Protein AF-A0A7S2FBL4-F1 (afdb_monomer_lite)

InterPro domains:
  IPR001179 FKBP-type peptidyl-prolyl cis-trans isomerase domain [PF00254] (25-68)
  IPR046357 Peptidyl-prolyl cis-trans isomerase domain superfamily [G3DSA:3.10.50.40] (1-119)

Structure (mmCIF, N/CA/C/O backbone):
data_AF-A0A7S2FBL4-F1
#
_entry.id   AF-A0A7S2FBL4-F1
#
loop_
_atom_site.group_PDB
_atom_site.id
_atom_site.type_symbol
_atom_site.label_atom_id
_atom_site.label_alt_id
_atom_site.label_comp_id
_atom_site.label_asym_id
_atom_site.label_entity_id
_atom_site.label_seq_id
_atom_site.pdbx_PDB_ins_code
_atom_site.Cartn_x
_atom_site.Cartn_y
_atom_site.Cartn_z
_atom_site.occupancy
_atom_site.B_iso_or_equiv
_atom_site.auth_seq_id
_atom_site.auth_comp_id
_atom_site.auth_asym_id
_atom_site.auth_atom_id
_atom_site.pdbx_PDB_model_num
ATOM 1 N N . LEU A 1 1 ? -12.062 -14.707 10.514 1.00 85.62 1 LEU A N 1
ATOM 2 C CA . LEU A 1 1 ? -10.625 -14.375 10.539 1.00 85.62 1 LEU A CA 1
ATOM 3 C C . LEU A 1 1 ? -9.974 -15.270 9.503 1.00 85.62 1 LEU A C 1
ATOM 5 O O . LEU A 1 1 ? -10.371 -16.426 9.428 1.00 85.62 1 LEU A O 1
ATOM 9 N N . GLU A 1 2 ? -9.087 -14.728 8.682 1.00 94.12 2 GLU A N 1
ATOM 10 C CA . GLU A 1 2 ? -8.413 -15.427 7.577 1.00 94.12 2 GLU A CA 1
ATOM 11 C C . GLU A 1 2 ? -6.930 -15.064 7.649 1.00 94.12 2 GLU A C 1
ATOM 13 O O . GLU A 1 2 ? -6.623 -13.902 7.911 1.00 94.12 2 GLU A O 1
ATOM 18 N N . GLU A 1 3 ? -6.035 -16.028 7.445 1.00 94.25 3 GLU A N 1
ATOM 19 C CA . GLU A 1 3 ? -4.605 -15.752 7.269 1.00 94.25 3 GLU A CA 1
ATOM 20 C C . GLU A 1 3 ? -4.359 -15.256 5.839 1.00 94.25 3 GLU A C 1
ATOM 22 O O . GLU A 1 3 ? -5.063 -15.665 4.915 1.00 94.25 3 GLU A O 1
ATOM 27 N N . GLY A 1 4 ? -3.404 -14.345 5.664 1.00 95.12 4 GLY A N 1
ATOM 28 C CA . GLY A 1 4 ? -3.003 -13.884 4.338 1.00 95.12 4 GLY A CA 1
ATOM 29 C C . GLY A 1 4 ? -1.875 -14.716 3.733 1.00 95.12 4 GLY A C 1
ATOM 30 O O . GLY A 1 4 ? -1.104 -15.381 4.426 1.00 95.12 4 GLY A O 1
ATOM 31 N N . ASP A 1 5 ? -1.752 -14.616 2.419 1.00 93.19 5 ASP A N 1
ATOM 32 C CA . ASP A 1 5 ? -0.783 -15.333 1.610 1.00 93.19 5 ASP A CA 1
ATOM 33 C C . ASP A 1 5 ? 0.563 -14.599 1.518 1.00 93.19 5 ASP A C 1
ATOM 35 O O . ASP A 1 5 ? 0.674 -13.377 1.654 1.00 93.19 5 ASP A O 1
ATOM 39 N N . GLY A 1 6 ? 1.614 -15.361 1.210 1.00 92.31 6 GLY A N 1
ATOM 40 C CA . GLY A 1 6 ? 2.955 -14.823 0.999 1.00 92.31 6 GLY A CA 1
ATOM 41 C C . GLY A 1 6 ? 3.635 -14.356 2.289 1.00 92.31 6 GLY A C 1
ATOM 42 O O . GLY A 1 6 ? 3.316 -14.801 3.388 1.00 92.31 6 GLY A O 1
ATOM 43 N N . TRP A 1 7 ? 4.646 -13.500 2.146 1.00 91.69 7 TRP A N 1
ATOM 44 C CA . TRP A 1 7 ? 5.468 -13.021 3.268 1.00 91.69 7 TRP A CA 1
ATOM 45 C C . TRP A 1 7 ? 5.604 -11.498 3.319 1.00 91.69 7 TRP A C 1
ATOM 47 O O . TRP A 1 7 ? 6.001 -10.961 4.351 1.00 91.69 7 TRP A O 1
ATOM 57 N N . GLU A 1 8 ? 5.319 -10.805 2.216 1.00 94.81 8 GLU A N 1
ATOM 58 C CA . GLU A 1 8 ? 5.460 -9.355 2.135 1.00 94.81 8 GLU A CA 1
ATOM 59 C C . GLU A 1 8 ? 4.294 -8.688 2.879 1.00 94.81 8 GLU A C 1
ATOM 61 O O . GLU A 1 8 ? 3.143 -9.116 2.769 1.00 94.81 8 GLU A O 1
ATOM 66 N N . THR A 1 9 ? 4.604 -7.638 3.636 1.00 97.19 9 THR A N 1
ATOM 67 C CA . THR A 1 9 ? 3.613 -6.813 4.330 1.00 97.19 9 THR A CA 1
ATOM 68 C C . THR A 1 9 ? 3.679 -5.366 3.830 1.00 97.19 9 THR A C 1
ATOM 70 O O . THR A 1 9 ? 4.726 -4.931 3.320 1.00 97.19 9 THR A O 1
ATOM 73 N N . PRO A 1 10 ? 2.581 -4.595 3.948 1.00 97.50 10 PRO A N 1
ATOM 74 C CA . PRO A 1 10 ? 2.568 -3.191 3.563 1.00 97.50 10 PRO A CA 1
ATOM 75 C C . PRO A 1 10 ? 3.549 -2.347 4.380 1.00 97.50 10 PRO A C 1
ATOM 77 O O . PRO A 1 10 ? 3.738 -2.557 5.576 1.00 97.50 10 PRO A O 1
ATOM 80 N N . ARG A 1 11 ? 4.140 -1.343 3.734 1.00 96.69 11 ARG A N 1
ATOM 81 C CA . ARG A 1 11 ? 4.960 -0.304 4.371 1.00 96.69 11 ARG A CA 1
ATOM 82 C C . ARG A 1 11 ? 4.876 0.977 3.562 1.00 96.69 11 ARG A C 1
ATOM 84 O O . ARG A 1 11 ? 4.619 0.908 2.365 1.00 96.69 11 ARG A O 1
ATOM 91 N N . ALA A 1 12 ? 5.128 2.129 4.170 1.00 96.12 12 ALA A N 1
ATOM 92 C CA . ALA A 1 12 ? 5.149 3.381 3.422 1.00 96.12 12 ALA A CA 1
ATOM 93 C C . ALA A 1 12 ? 6.213 3.337 2.298 1.00 96.12 12 ALA A C 1
ATOM 95 O O . ALA A 1 12 ? 7.312 2.816 2.534 1.00 96.12 12 ALA A O 1
ATOM 96 N N . PRO A 1 13 ? 5.932 3.849 1.083 1.00 96.50 13 PRO A N 1
ATOM 97 C CA . PRO A 1 13 ? 4.687 4.480 0.614 1.00 96.50 13 PRO A CA 1
ATOM 98 C C . PRO A 1 13 ? 3.777 3.545 -0.223 1.00 96.50 13 PRO A C 1
ATOM 100 O O . PRO A 1 13 ? 3.261 3.941 -1.266 1.00 96.50 13 PRO A O 1
ATOM 103 N N . PHE A 1 14 ? 3.623 2.269 0.149 1.00 97.81 14 PHE A N 1
ATOM 104 C CA . PHE A 1 14 ? 2.853 1.294 -0.639 1.00 97.81 14 PHE A CA 1
ATOM 105 C C . PHE A 1 14 ? 1.395 1.724 -0.804 1.00 97.81 14 PHE A C 1
ATOM 107 O O . PHE A 1 14 ? 0.793 2.310 0.092 1.00 97.81 14 PHE A O 1
ATOM 114 N N . VAL A 1 15 ? 0.805 1.342 -1.936 1.00 97.38 15 VAL A N 1
ATOM 115 C CA . VAL A 1 15 ? -0.626 1.521 -2.193 1.00 97.38 15 VAL A CA 1
ATOM 116 C C . VAL A 1 15 ? -1.350 0.227 -1.852 1.00 97.38 15 VAL A C 1
ATOM 118 O O . VAL A 1 15 ? -0.959 -0.836 -2.332 1.00 97.38 15 VAL A O 1
ATOM 121 N N . ILE A 1 16 ? -2.411 0.304 -1.057 1.00 97.25 16 ILE A N 1
ATOM 122 C CA . ILE A 1 16 ? -3.160 -0.856 -0.566 1.00 97.25 16 ILE A CA 1
ATOM 123 C C . ILE A 1 16 ? -4.651 -0.736 -0.856 1.00 97.25 16 ILE A C 1
ATOM 125 O O . ILE A 1 16 ? -5.179 0.363 -0.996 1.00 97.25 16 ILE A O 1
ATOM 129 N N . TRP A 1 17 ? -5.330 -1.880 -0.914 1.00 96.94 17 TRP A N 1
ATOM 130 C CA . TRP A 1 17 ? -6.783 -1.969 -1.026 1.00 96.94 17 TRP A CA 1
ATOM 131 C C . TRP A 1 17 ? -7.349 -2.659 0.206 1.00 96.94 17 TRP A C 1
ATOM 133 O O . TRP A 1 17 ? -7.034 -3.822 0.469 1.00 96.94 17 TRP A O 1
ATOM 143 N N . LEU A 1 18 ? -8.189 -1.941 0.946 1.00 95.00 18 LEU A N 1
ATOM 144 C CA . LEU A 1 18 ? -8.756 -2.385 2.212 1.00 95.00 18 LEU A CA 1
ATOM 145 C C . LEU A 1 18 ? -10.279 -2.306 2.196 1.00 95.00 18 LEU A C 1
ATOM 147 O O . LEU A 1 18 ? -10.865 -1.340 1.709 1.00 95.00 18 LEU A O 1
ATOM 151 N N . THR A 1 19 ? -10.918 -3.273 2.841 1.00 93.38 19 THR A N 1
ATOM 152 C CA . THR A 1 19 ? -12.279 -3.102 3.366 1.00 93.38 19 THR A CA 1
ATOM 153 C C . THR A 1 19 ? -12.185 -2.982 4.879 1.00 93.38 19 THR A C 1
ATOM 155 O O . THR A 1 19 ? -11.569 -3.839 5.516 1.00 93.38 19 THR A O 1
ATOM 158 N N . VAL A 1 20 ? -12.784 -1.935 5.448 1.00 90.00 20 VAL A N 1
ATOM 159 C CA . VAL A 1 20 ? -12.730 -1.637 6.884 1.00 90.00 20 VAL A CA 1
ATOM 160 C C . VAL A 1 20 ? -14.144 -1.422 7.404 1.00 90.00 20 VAL A C 1
ATOM 162 O O . VAL A 1 20 ? -14.868 -0.568 6.902 1.00 90.00 20 VAL A O 1
ATOM 165 N N . GLY A 1 21 ? -14.529 -2.192 8.416 1.00 87.88 21 GLY A N 1
ATOM 166 C CA . GLY A 1 21 ? -15.674 -1.911 9.277 1.00 87.88 21 GLY A CA 1
ATOM 167 C C . GLY A 1 21 ? -15.200 -1.506 10.668 1.00 87.88 21 GLY A C 1
ATOM 168 O O . GLY A 1 21 ? -14.109 -1.893 11.073 1.00 87.88 21 GLY A O 1
ATOM 169 N N . ALA A 1 22 ? -16.009 -0.755 11.408 1.00 84.75 22 ALA A N 1
ATOM 170 C CA . ALA A 1 22 ? -15.698 -0.275 12.750 1.00 84.75 22 ALA A CA 1
ATOM 171 C C . ALA A 1 22 ? -16.901 -0.441 13.685 1.00 84.75 22 ALA A C 1
ATOM 173 O O . ALA A 1 22 ? -18.031 -0.074 13.349 1.00 84.75 22 ALA A O 1
ATOM 174 N N . THR A 1 23 ? -16.640 -0.960 14.882 1.00 83.19 23 THR A N 1
ATOM 175 C CA . THR A 1 23 ? -17.623 -1.160 15.955 1.00 83.19 23 THR A CA 1
ATOM 176 C C . THR A 1 23 ? -17.076 -0.599 17.270 1.00 83.19 23 THR A C 1
ATOM 178 O O . THR A 1 23 ? -15.889 -0.751 17.552 1.00 83.19 23 THR A O 1
ATOM 181 N N . VAL A 1 24 ? -17.917 0.060 18.072 1.00 77.00 24 VAL A N 1
ATOM 182 C CA . VAL A 1 24 ? -17.592 0.496 19.447 1.00 77.00 24 VAL A CA 1
ATOM 183 C C . VAL A 1 24 ? -18.630 -0.130 20.373 1.00 77.00 24 VAL A C 1
ATOM 185 O O . VAL A 1 24 ? -19.826 0.146 20.246 1.00 77.00 24 VAL A O 1
ATOM 188 N N . GLY A 1 25 ? -18.197 -0.987 21.299 1.00 72.62 25 GLY A N 1
ATOM 189 C CA . GLY A 1 25 ? -19.120 -1.759 22.137 1.00 72.62 25 GLY A CA 1
ATOM 190 C C . GLY A 1 25 ? -20.084 -2.600 21.289 1.00 72.62 25 GLY A C 1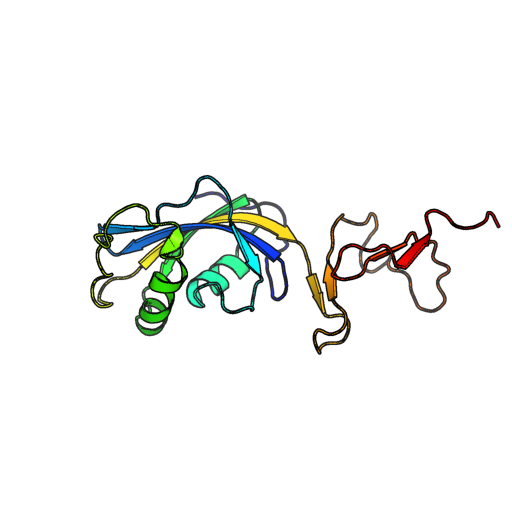
ATOM 191 O O . GLY A 1 25 ? -19.649 -3.405 20.472 1.00 72.62 25 GLY A O 1
ATOM 192 N N . ALA A 1 26 ? -21.394 -2.403 21.465 1.00 69.62 26 ALA A N 1
ATOM 193 C CA . ALA A 1 26 ? -22.429 -3.093 20.686 1.00 69.62 26 ALA A CA 1
ATOM 194 C C . ALA A 1 26 ? -22.841 -2.355 19.394 1.00 69.62 26 ALA A C 1
ATOM 196 O O . ALA A 1 26 ? -23.665 -2.859 18.632 1.00 69.62 26 ALA A O 1
ATOM 197 N N . GLN A 1 27 ? -22.314 -1.153 19.147 1.00 69.81 27 GLN A N 1
ATOM 198 C CA . GLN A 1 27 ? -22.764 -0.299 18.054 1.00 69.81 27 GLN A CA 1
ATOM 199 C C . GLN A 1 27 ? -21.809 -0.361 16.854 1.00 69.81 27 GLN A C 1
ATOM 201 O O . GLN A 1 27 ? -20.593 -0.237 16.998 1.00 69.81 27 GLN A O 1
ATOM 206 N N . THR A 1 28 ? -22.372 -0.501 15.651 1.00 73.06 28 THR A N 1
ATOM 207 C CA . THR A 1 28 ? -21.625 -0.436 14.384 1.00 73.06 28 THR A CA 1
ATOM 208 C C . THR A 1 28 ? -21.588 1.001 13.863 1.00 73.06 28 THR A C 1
ATOM 210 O O . THR A 1 28 ? -22.630 1.640 13.744 1.00 73.06 28 THR A O 1
ATOM 213 N N . PHE A 1 29 ? -20.389 1.503 13.563 1.00 64.31 29 PHE A N 1
ATOM 214 C CA . PHE A 1 29 ? -20.139 2.864 13.059 1.00 64.31 29 PHE A CA 1
ATOM 215 C C . PHE A 1 29 ? -19.857 2.883 11.565 1.00 64.31 29 PHE A C 1
ATOM 217 O O . PHE A 1 29 ? -20.278 3.801 10.866 1.00 64.31 29 PHE A O 1
ATOM 224 N N . ALA A 1 30 ? -19.174 1.850 11.084 1.00 68.31 30 ALA A N 1
ATOM 225 C CA . ALA A 1 30 ? -18.955 1.612 9.673 1.00 68.31 30 ALA A CA 1
ATOM 226 C C . ALA A 1 30 ? -19.104 0.116 9.412 1.00 68.31 30 ALA A C 1
ATOM 228 O O . ALA A 1 30 ? -18.458 -0.705 10.064 1.00 68.31 30 ALA A O 1
ATOM 229 N N . THR A 1 31 ? -19.955 -0.255 8.467 1.00 68.75 31 THR A N 1
ATOM 230 C CA . THR A 1 31 ? -19.944 -1.607 7.910 1.00 68.75 31 THR A CA 1
ATOM 231 C C . THR A 1 31 ? -18.816 -1.689 6.895 1.00 68.75 31 THR A C 1
ATOM 233 O O . THR A 1 31 ? -18.640 -0.764 6.102 1.00 68.75 31 THR A O 1
ATOM 236 N N . ALA A 1 32 ? -18.055 -2.784 6.910 1.00 70.62 32 ALA A N 1
ATOM 237 C CA . ALA A 1 32 ? -17.069 -3.016 5.865 1.00 70.62 32 ALA A CA 1
ATOM 238 C C . ALA A 1 32 ? -17.782 -3.009 4.507 1.00 70.62 32 ALA A C 1
ATOM 240 O O . ALA A 1 32 ? -18.726 -3.771 4.305 1.00 70.62 32 ALA A O 1
ATOM 241 N N . SER A 1 33 ? -17.354 -2.110 3.620 1.00 73.38 33 SER A N 1
ATOM 242 C CA . SER A 1 33 ? -17.797 -2.085 2.225 1.00 73.38 33 SER A CA 1
ATOM 243 C C . SER A 1 33 ? -17.533 -3.443 1.571 1.00 73.38 33 SER A C 1
ATOM 245 O O . SER A 1 33 ? -16.520 -4.075 1.878 1.00 73.38 33 SER A O 1
ATOM 247 N N . GLU A 1 34 ? -18.408 -3.873 0.661 1.00 73.12 34 GLU A N 1
ATOM 248 C CA . GLU A 1 34 ? -18.123 -5.026 -0.205 1.00 73.12 34 GLU A CA 1
ATOM 249 C C . GLU A 1 34 ? -16.985 -4.704 -1.186 1.00 73.12 34 GLU A C 1
ATOM 251 O O . GLU A 1 34 ? -16.167 -5.568 -1.498 1.00 73.12 34 GLU A O 1
ATOM 256 N N . GLU A 1 35 ? -16.876 -3.441 -1.609 1.00 87.12 35 GLU A N 1
ATOM 257 C CA . GLU A 1 35 ? -15.824 -2.966 -2.505 1.00 87.12 35 GLU A CA 1
ATOM 258 C C . GLU A 1 35 ? -14.600 -2.444 -1.724 1.00 87.12 35 GLU A C 1
ATOM 260 O O . GLU A 1 35 ? -14.754 -1.554 -0.873 1.00 87.12 35 GLU A O 1
ATOM 265 N N . PRO A 1 36 ? -13.380 -2.949 -2.005 1.00 92.81 36 PRO A N 1
ATOM 266 C CA . PRO A 1 36 ? -12.149 -2.462 -1.389 1.00 92.81 36 PRO A CA 1
ATOM 267 C C . PRO A 1 36 ? -11.816 -1.027 -1.802 1.00 92.81 36 PRO A C 1
ATOM 269 O O . PRO A 1 36 ? -11.773 -0.702 -2.988 1.00 92.81 36 PRO A O 1
ATOM 272 N N . LYS A 1 37 ? -11.484 -0.183 -0.823 1.00 91.81 37 LYS A N 1
ATOM 273 C CA . LYS A 1 37 ? -11.030 1.196 -1.045 1.00 91.81 37 LYS A CA 1
ATOM 274 C C . LYS A 1 37 ? -9.507 1.272 -1.081 1.00 91.81 37 LYS A C 1
ATOM 276 O O . LYS A 1 37 ? -8.832 0.520 -0.379 1.00 91.81 37 LYS A O 1
ATOM 281 N N . GLN A 1 38 ? -8.981 2.176 -1.901 1.00 94.44 38 GLN A N 1
ATOM 282 C CA . GLN A 1 38 ? -7.545 2.396 -2.060 1.00 94.44 38 GLN A CA 1
ATOM 283 C C . GLN A 1 38 ? -7.019 3.389 -1.014 1.00 94.44 38 GLN A C 1
ATOM 285 O O . GLN A 1 38 ? -7.629 4.434 -0.808 1.00 94.44 38 GLN A O 1
ATOM 290 N N . PHE A 1 39 ? -5.866 3.087 -0.417 1.00 94.69 39 PHE A N 1
ATOM 291 C CA . PHE A 1 39 ? -5.145 3.950 0.528 1.00 94.69 39 PHE A CA 1
ATOM 292 C C . PHE A 1 39 ? -3.643 3.945 0.219 1.00 94.69 39 PHE A C 1
ATOM 294 O O . PHE A 1 39 ? -3.143 2.989 -0.386 1.00 94.69 39 PHE A O 1
ATOM 301 N N . THR A 1 40 ? -2.920 4.977 0.659 1.00 95.69 40 THR A N 1
ATOM 302 C CA . THR A 1 40 ? -1.450 4.999 0.629 1.00 95.69 40 THR A CA 1
ATOM 303 C C . THR A 1 40 ? -0.922 4.894 2.051 1.00 95.69 40 THR A C 1
ATOM 305 O O . THR A 1 40 ? -1.288 5.678 2.914 1.00 95.69 40 THR A O 1
ATOM 308 N N . VAL A 1 41 ? -0.050 3.924 2.316 1.00 96.62 41 VAL A N 1
ATOM 309 C CA . VAL A 1 41 ? 0.533 3.757 3.652 1.00 96.62 41 VAL A CA 1
ATOM 310 C C . VAL A 1 41 ? 1.446 4.942 3.964 1.00 96.62 41 VAL A C 1
ATOM 312 O O . VAL A 1 41 ? 2.355 5.241 3.185 1.00 96.62 41 VAL A O 1
ATOM 315 N N . GLY A 1 42 ? 1.238 5.573 5.117 1.00 94.00 42 GLY A N 1
ATOM 316 C CA . GLY A 1 42 ? 2.024 6.700 5.609 1.00 94.00 42 GLY A CA 1
ATOM 317 C C . GLY A 1 42 ? 1.565 8.076 5.118 1.00 94.00 42 GLY A C 1
ATOM 318 O O . GLY A 1 42 ? 2.245 9.057 5.408 1.00 94.00 42 GLY A O 1
ATOM 319 N N . ASP A 1 43 ? 0.439 8.181 4.399 1.00 92.25 43 ASP A N 1
ATOM 320 C CA . ASP A 1 43 ? -0.133 9.475 3.981 1.00 92.25 43 ASP A CA 1
ATOM 321 C C . ASP A 1 43 ? -1.073 10.104 5.033 1.00 92.25 43 ASP A C 1
ATOM 323 O O . ASP A 1 43 ? -1.555 11.221 4.850 1.00 92.25 43 ASP A O 1
ATOM 327 N N . GLY A 1 44 ? -1.327 9.391 6.137 1.00 89.12 44 GLY A N 1
ATOM 328 C CA . GLY A 1 44 ? -2.196 9.832 7.229 1.00 89.12 44 GLY A CA 1
ATOM 329 C C . GLY A 1 44 ? -3.698 9.659 6.973 1.00 89.12 44 GLY A C 1
ATOM 330 O O . GLY A 1 44 ? -4.500 10.104 7.790 1.00 89.12 44 GLY A O 1
ATOM 331 N N . THR A 1 45 ? -4.108 9.017 5.872 1.00 86.62 45 THR A N 1
ATOM 332 C CA . THR A 1 45 ? -5.529 8.742 5.584 1.00 86.62 45 THR A CA 1
ATOM 333 C C . THR A 1 45 ? -6.127 7.689 6.513 1.00 86.62 45 THR A C 1
ATOM 335 O O . THR A 1 45 ? -7.314 7.751 6.842 1.00 86.62 45 THR A O 1
ATOM 338 N N . LEU A 1 46 ? -5.319 6.721 6.954 1.00 88.38 46 LEU A N 1
ATOM 339 C CA . LEU A 1 46 ? -5.729 5.704 7.915 1.00 88.38 46 LEU A CA 1
ATOM 340 C C . LEU A 1 46 ? -5.455 6.162 9.356 1.00 88.38 46 LEU A C 1
ATOM 342 O O . LEU A 1 46 ? -4.410 6.753 9.627 1.00 88.38 46 LEU A O 1
ATOM 346 N N . PRO A 1 47 ? -6.337 5.820 10.316 1.00 87.88 47 PRO A N 1
ATOM 347 C CA . PRO A 1 47 ? -6.049 5.983 11.737 1.00 87.88 47 PRO A CA 1
ATOM 348 C C . PRO A 1 47 ? -4.719 5.306 12.112 1.00 87.88 47 PRO A C 1
ATOM 350 O O . PRO A 1 47 ? -4.525 4.151 11.719 1.00 87.88 47 PRO A O 1
ATOM 353 N N . PRO A 1 48 ? -3.834 5.928 12.914 1.00 89.38 48 PRO A N 1
ATOM 354 C CA . PRO A 1 48 ? -2.483 5.401 13.132 1.00 89.38 48 PRO A CA 1
ATOM 355 C C . PRO A 1 48 ? -2.451 3.970 13.696 1.00 89.38 48 PRO A C 1
ATOM 357 O O . PRO A 1 48 ? -1.687 3.123 13.229 1.00 89.38 48 PRO A O 1
ATOM 360 N N . ALA A 1 49 ? -3.327 3.648 14.654 1.00 90.00 49 ALA A N 1
ATOM 361 C CA . ALA A 1 49 ? -3.451 2.286 15.180 1.00 90.00 49 ALA A CA 1
ATOM 362 C C . ALA A 1 49 ? -3.928 1.267 14.128 1.00 90.00 49 ALA A C 1
ATOM 364 O O . ALA A 1 49 ? -3.470 0.122 14.131 1.00 90.00 49 ALA A O 1
ATOM 365 N N . LEU A 1 50 ? -4.827 1.674 13.225 1.00 91.88 50 LEU A N 1
ATOM 366 C CA . LEU A 1 50 ? -5.300 0.823 12.135 1.00 91.88 50 LEU A CA 1
ATOM 367 C C . LEU A 1 50 ? -4.195 0.611 11.097 1.00 91.88 50 LEU A C 1
ATOM 369 O O . LEU A 1 50 ? -3.951 -0.525 10.700 1.00 91.88 50 LEU A O 1
ATOM 373 N N . GLU A 1 51 ? -3.492 1.673 10.703 1.00 94.38 51 GLU A N 1
ATOM 374 C CA . GLU A 1 51 ? -2.368 1.582 9.770 1.00 94.38 51 GLU A CA 1
ATOM 375 C C . GLU A 1 51 ? -1.276 0.651 10.307 1.00 94.38 51 GLU A C 1
ATOM 377 O O . GLU A 1 51 ? -0.801 -0.228 9.586 1.00 94.38 51 GLU A O 1
ATOM 382 N N . LYS A 1 52 ? -0.936 0.767 11.597 1.00 94.81 52 LYS A N 1
ATOM 383 C CA . LYS A 1 52 ? 0.036 -0.120 12.246 1.00 94.81 52 LYS A CA 1
ATOM 384 C C . LYS A 1 52 ? -0.379 -1.589 12.167 1.00 94.81 52 LYS A C 1
ATOM 386 O O . LYS A 1 52 ? 0.469 -2.441 11.914 1.00 94.81 52 LYS A O 1
ATOM 391 N N . ALA A 1 53 ? -1.661 -1.886 12.382 1.00 95.44 53 ALA A N 1
ATOM 392 C CA . ALA A 1 53 ? -2.172 -3.245 12.259 1.00 95.44 53 ALA A CA 1
ATOM 393 C C . ALA A 1 53 ? -2.100 -3.737 10.808 1.00 95.44 53 ALA A C 1
ATOM 395 O O . ALA A 1 53 ? -1.596 -4.827 10.564 1.00 95.44 53 ALA A O 1
ATOM 396 N N . VAL A 1 54 ? -2.508 -2.909 9.842 1.00 96.69 54 VAL A N 1
ATOM 397 C CA . VAL A 1 54 ? -2.445 -3.228 8.407 1.00 96.69 54 VAL A CA 1
ATOM 398 C C . VAL A 1 54 ? -1.012 -3.480 7.929 1.00 96.69 54 VAL A C 1
ATOM 400 O O . VAL A 1 54 ? -0.791 -4.389 7.136 1.00 96.69 54 VAL A O 1
ATOM 403 N N . CYS A 1 55 ? -0.021 -2.744 8.439 1.00 97.31 55 CYS A N 1
ATOM 404 C CA . CYS A 1 55 ? 1.397 -2.965 8.118 1.00 97.31 55 CYS A CA 1
ATOM 405 C C . CYS A 1 55 ? 1.944 -4.312 8.625 1.00 97.31 55 CYS A C 1
ATOM 407 O O . CYS A 1 55 ? 3.024 -4.737 8.208 1.00 97.31 55 CYS A O 1
ATOM 409 N N . ALA A 1 56 ? 1.217 -4.986 9.519 1.00 96.69 56 ALA A N 1
ATOM 410 C CA . ALA A 1 56 ? 1.525 -6.336 9.977 1.00 96.69 56 ALA A CA 1
ATOM 411 C C . ALA A 1 56 ? 0.725 -7.424 9.237 1.00 96.69 56 ALA A C 1
ATOM 413 O O . ALA A 1 56 ? 0.997 -8.604 9.450 1.00 96.69 56 ALA A O 1
ATOM 414 N N . MET A 1 57 ? -0.229 -7.045 8.379 1.00 97.69 57 MET A N 1
ATOM 415 C CA . MET A 1 57 ? -1.072 -7.985 7.641 1.00 97.69 57 MET A CA 1
ATOM 416 C C . MET A 1 57 ? -0.401 -8.481 6.359 1.00 97.69 57 MET A C 1
ATOM 418 O O . MET A 1 57 ? 0.421 -7.791 5.747 1.00 97.69 57 MET A O 1
ATOM 422 N N . ARG A 1 58 ? -0.836 -9.654 5.899 1.00 97.81 58 ARG A N 1
ATOM 423 C CA . ARG A 1 58 ? -0.542 -10.192 4.562 1.00 97.81 58 ARG A CA 1
ATOM 424 C C . ARG A 1 58 ? -1.727 -10.031 3.613 1.00 97.81 58 ARG A C 1
ATOM 426 O O . ARG A 1 58 ? -2.875 -9.900 4.035 1.00 97.81 58 ARG A O 1
ATOM 433 N N . VAL A 1 59 ? -1.463 -10.033 2.307 1.00 97.06 59 VAL A N 1
ATOM 434 C CA . VAL A 1 59 ? -2.534 -9.964 1.298 1.00 97.06 59 VAL A CA 1
ATOM 435 C C . VAL A 1 59 ? -3.460 -11.172 1.448 1.00 97.06 59 VAL A C 1
ATOM 437 O O . VAL A 1 59 ? -2.993 -12.291 1.576 1.00 97.06 59 VAL A O 1
ATOM 440 N N . GLY A 1 60 ? -4.771 -10.944 1.455 1.00 96.88 60 GLY A N 1
ATOM 441 C CA . GLY A 1 60 ? -5.799 -11.952 1.724 1.00 96.88 60 GLY A CA 1
ATOM 442 C C . GLY A 1 60 ? -6.243 -12.011 3.189 1.00 96.88 60 GLY A C 1
ATOM 443 O O . GLY A 1 60 ? -7.358 -12.456 3.458 1.00 96.88 60 GLY A O 1
ATOM 444 N N . GLU A 1 61 ? -5.438 -11.499 4.125 1.00 97.81 61 GLU A N 1
ATOM 445 C CA . GLU A 1 61 ? -5.714 -11.597 5.558 1.00 97.81 61 GLU A CA 1
ATOM 446 C C . GLU A 1 61 ? -6.986 -10.839 5.955 1.00 97.81 61 GLU A C 1
ATOM 448 O O . GLU A 1 61 ? -7.226 -9.706 5.516 1.00 97.81 61 GLU A O 1
ATOM 453 N N . ARG A 1 62 ? -7.778 -11.448 6.849 1.00 95.88 62 ARG A N 1
ATOM 454 C CA . ARG A 1 62 ? -8.939 -10.827 7.494 1.00 95.88 62 ARG A CA 1
ATOM 455 C C . ARG A 1 62 ? -8.793 -10.857 9.010 1.00 95.88 62 ARG A C 1
ATOM 457 O O . ARG A 1 62 ? -8.914 -11.921 9.624 1.00 95.88 62 ARG A O 1
ATOM 464 N N . ALA A 1 63 ? -8.654 -9.682 9.615 1.00 95.00 63 ALA A N 1
ATOM 465 C CA . ALA A 1 63 ? -8.353 -9.515 11.033 1.00 95.00 63 ALA A CA 1
ATOM 466 C C . ALA A 1 63 ? -9.394 -8.656 11.770 1.00 95.00 63 ALA A C 1
ATOM 468 O O . ALA A 1 63 ? -10.066 -7.805 11.181 1.00 95.00 63 ALA A O 1
ATOM 469 N N . ASN A 1 64 ? -9.502 -8.879 13.083 1.00 93.25 64 ASN A N 1
ATOM 470 C CA . ASN A 1 64 ? -10.174 -7.968 14.005 1.00 93.25 64 ASN A CA 1
ATOM 471 C C . ASN A 1 64 ? -9.107 -7.188 14.774 1.00 93.25 64 ASN A C 1
ATOM 473 O O . ASN A 1 64 ? -8.346 -7.780 15.539 1.00 93.25 64 ASN A O 1
ATOM 477 N N . VAL A 1 65 ? -9.061 -5.874 14.585 1.00 91.38 65 VAL A N 1
ATOM 478 C CA . VAL A 1 65 ? -8.096 -4.989 15.242 1.00 91.38 65 VAL A CA 1
ATOM 479 C C . VAL A 1 65 ? -8.801 -4.265 16.375 1.00 91.38 65 VAL A C 1
ATOM 481 O O . VAL A 1 65 ? -9.678 -3.440 16.129 1.00 91.38 65 VAL A O 1
ATOM 484 N N . VAL A 1 66 ? -8.429 -4.575 17.615 1.00 90.25 66 VAL A N 1
ATOM 485 C CA . VAL A 1 66 ? -9.011 -3.947 18.806 1.00 90.25 66 VAL A CA 1
ATOM 486 C C . VAL A 1 66 ? -8.086 -2.841 19.301 1.00 90.25 66 VAL A C 1
ATOM 488 O O . VAL A 1 66 ? -6.947 -3.099 19.683 1.00 90.25 66 VAL A O 1
ATOM 491 N N . VAL A 1 67 ? -8.585 -1.609 19.315 1.00 87.06 67 VAL A N 1
ATOM 492 C CA . VAL A 1 67 ? -7.883 -0.429 19.819 1.00 87.06 67 VAL A CA 1
ATOM 493 C C . VAL A 1 67 ? -8.473 -0.053 21.171 1.00 87.06 67 VAL A C 1
ATOM 495 O O . VAL A 1 67 ? -9.601 0.431 21.260 1.00 87.06 67 VAL A O 1
ATOM 498 N N . THR A 1 68 ? -7.703 -0.305 22.229 1.00 84.00 68 THR A N 1
ATOM 499 C CA . THR A 1 68 ? -8.049 0.026 23.622 1.00 84.00 68 THR A CA 1
ATOM 500 C C . THR A 1 68 ? -7.392 1.318 24.104 1.00 84.00 68 THR A C 1
ATOM 502 O O . THR A 1 68 ? -7.770 1.840 25.149 1.00 84.00 68 THR A O 1
ATOM 505 N N . ASP A 1 69 ? -6.389 1.816 23.377 1.00 80.44 69 ASP A N 1
ATOM 506 C CA . ASP A 1 69 ? -5.712 3.065 23.707 1.00 80.44 69 ASP A CA 1
ATOM 507 C C . ASP A 1 69 ? -6.613 4.260 23.373 1.00 80.44 69 ASP A C 1
ATOM 509 O O . ASP A 1 69 ? -7.066 4.449 22.243 1.00 80.44 69 ASP A O 1
ATOM 513 N N . MET A 1 70 ? -6.870 5.069 24.392 1.00 67.00 70 MET A N 1
ATOM 514 C CA . MET A 1 70 ? -7.836 6.162 24.360 1.00 67.00 70 MET A CA 1
ATOM 515 C C . MET A 1 70 ? -7.367 7.354 23.522 1.00 67.00 70 MET A C 1
ATOM 517 O O . MET A 1 70 ? -8.201 8.097 23.008 1.00 67.00 70 MET A O 1
ATOM 521 N N . THR A 1 71 ? -6.053 7.524 23.355 1.00 70.56 71 THR A N 1
ATOM 522 C CA . THR A 1 71 ? -5.477 8.569 22.495 1.00 70.56 71 THR A CA 1
ATOM 523 C C . THR A 1 71 ? -5.690 8.231 21.021 1.00 70.56 71 THR A C 1
ATOM 525 O O . THR A 1 71 ? -6.139 9.069 20.248 1.00 70.56 71 THR A O 1
ATOM 528 N N . GLN A 1 72 ? -5.502 6.959 20.663 1.00 70.19 72 GLN A N 1
ATOM 529 C CA . GLN A 1 72 ? -5.673 6.431 19.304 1.00 70.19 72 GLN A CA 1
ATOM 530 C C . GLN A 1 72 ? -7.144 6.351 18.865 1.00 70.19 72 GLN A C 1
ATOM 532 O O . GLN A 1 72 ? -7.459 6.320 17.676 1.00 70.19 72 GLN A O 1
ATOM 537 N N . LEU A 1 73 ? -8.061 6.290 19.830 1.00 64.69 73 LEU A N 1
ATOM 538 C CA . LEU A 1 73 ? -9.492 6.174 19.588 1.00 64.69 73 LEU A CA 1
ATOM 539 C C . LEU A 1 73 ? -10.127 7.489 19.095 1.00 64.69 73 LEU A C 1
ATOM 541 O O . LEU A 1 73 ? -11.036 7.458 18.266 1.00 64.69 73 LEU A O 1
ATOM 545 N N . ALA A 1 74 ? -9.643 8.636 19.578 1.00 58.22 74 ALA A N 1
ATOM 546 C CA . ALA A 1 74 ? -10.178 9.951 19.217 1.00 58.22 74 ALA A CA 1
ATOM 547 C C . ALA A 1 74 ? -9.902 10.331 17.749 1.00 58.22 74 ALA A C 1
ATOM 549 O O . ALA A 1 74 ? -10.710 11.021 17.134 1.00 58.22 74 ALA A O 1
ATOM 550 N N . GLU A 1 75 ? -8.795 9.849 17.184 1.00 60.38 75 GLU A N 1
ATOM 551 C CA . GLU A 1 75 ? -8.348 10.186 15.826 1.00 60.38 75 GLU A CA 1
ATOM 552 C C . GLU A 1 75 ? -9.004 9.316 14.739 1.00 60.38 75 GLU A C 1
ATOM 554 O O . GLU A 1 75 ? -9.024 9.693 13.571 1.00 60.38 75 GLU A O 1
ATOM 559 N N . GLY A 1 76 ? -9.540 8.139 15.094 1.00 56.28 76 GLY A N 1
ATOM 560 C CA . GLY A 1 76 ? -9.785 7.086 14.105 1.00 56.28 76 GLY A CA 1
ATOM 561 C C . GLY A 1 76 ? -11.184 6.983 13.492 1.00 56.28 76 GLY A C 1
ATOM 562 O O . GLY A 1 76 ? -11.329 6.468 12.385 1.00 56.28 76 GLY A O 1
ATOM 563 N N . ILE A 1 77 ? -12.229 7.438 14.188 1.00 56.66 77 ILE A N 1
ATOM 564 C CA . ILE A 1 77 ? -13.615 7.173 13.755 1.00 56.66 77 ILE A CA 1
ATOM 565 C C . ILE A 1 77 ? -14.085 8.171 12.688 1.00 56.66 77 ILE A C 1
ATOM 567 O O . ILE A 1 77 ? -14.851 7.799 11.799 1.00 56.66 77 ILE A O 1
ATOM 571 N N . ASP A 1 78 ? -13.630 9.424 12.744 1.00 57.81 78 ASP A N 1
ATOM 572 C CA . ASP A 1 78 ? -14.105 10.467 11.824 1.00 57.81 78 ASP A CA 1
ATOM 573 C C . ASP A 1 78 ? -13.487 10.319 10.419 1.00 57.81 78 ASP A C 1
ATOM 575 O O . ASP A 1 78 ? -14.180 10.522 9.424 1.00 57.81 78 ASP A O 1
ATOM 579 N N . SER A 1 79 ? -12.239 9.842 10.329 1.00 56.72 79 SER A N 1
ATOM 580 C CA . SER A 1 79 ? -11.506 9.611 9.068 1.00 56.72 79 SER A CA 1
ATOM 581 C C . SER A 1 79 ? -12.078 8.476 8.210 1.00 56.72 79 SER A C 1
ATOM 583 O O . SER A 1 79 ? -11.813 8.405 7.014 1.00 56.72 79 SER A O 1
ATOM 585 N N . LEU A 1 80 ? -12.873 7.580 8.805 1.00 58.22 80 LEU A N 1
ATOM 586 C CA . LEU A 1 80 ? -13.517 6.465 8.101 1.00 58.22 80 LEU A CA 1
ATOM 587 C C . LEU A 1 80 ? -14.954 6.778 7.660 1.00 58.22 80 LEU A C 1
ATOM 589 O O . LEU A 1 80 ? -15.594 5.939 7.019 1.00 58.22 80 LEU A O 1
ATOM 593 N N . ARG A 1 81 ? -15.485 7.963 7.992 1.00 55.38 81 ARG A N 1
ATOM 594 C CA . ARG A 1 81 ? -16.817 8.369 7.542 1.00 55.38 81 ARG A CA 1
ATOM 595 C C . ARG A 1 81 ? -16.766 8.713 6.043 1.00 55.38 81 ARG A C 1
ATOM 597 O O . ARG A 1 81 ? -15.867 9.441 5.625 1.00 55.38 81 ARG A O 1
ATOM 604 N N . PRO A 1 82 ? -17.723 8.244 5.218 1.00 45.84 82 PRO A N 1
ATOM 605 C CA . PRO A 1 82 ? -17.855 8.745 3.852 1.00 45.84 82 PRO A CA 1
ATOM 606 C C . PRO A 1 82 ? -18.071 10.271 3.854 1.00 45.84 82 PRO A C 1
ATOM 608 O O . PRO A 1 82 ? -18.675 10.803 4.794 1.00 45.84 82 PRO A O 1
ATOM 611 N N . PRO A 1 83 ? -17.589 10.996 2.830 1.00 45.47 83 PRO A N 1
ATOM 612 C CA . PRO A 1 83 ? -17.768 12.439 2.763 1.00 45.47 83 PRO A CA 1
ATOM 613 C C . PRO A 1 83 ? -19.269 12.787 2.802 1.00 45.47 83 PRO A C 1
ATOM 615 O O . PRO A 1 83 ? -20.083 12.032 2.264 1.00 45.47 83 PRO A O 1
ATOM 618 N N . PRO A 1 84 ? -19.670 13.926 3.402 1.00 48.31 84 PRO A N 1
ATOM 619 C CA . PRO A 1 84 ? -21.082 14.299 3.555 1.00 48.31 84 PRO A CA 1
ATOM 620 C C . PRO A 1 84 ? -21.880 14.284 2.242 1.00 48.31 84 PRO A C 1
ATOM 622 O O . PRO A 1 84 ? -23.088 14.078 2.253 1.00 48.31 84 PRO A O 1
ATOM 625 N N . SER A 1 85 ? -21.195 14.470 1.113 1.00 47.97 85 SER A N 1
ATOM 626 C CA . SER A 1 85 ? -21.732 14.443 -0.248 1.00 47.97 85 SER A CA 1
ATOM 627 C C . SER A 1 85 ? -22.239 13.073 -0.723 1.00 47.97 85 SER A C 1
ATOM 629 O O . SER A 1 85 ? -23.019 13.035 -1.668 1.00 47.97 85 SER A O 1
ATOM 631 N N . GLU A 1 86 ? -21.845 11.967 -0.083 1.00 48.97 86 GLU A N 1
ATOM 632 C CA . GLU A 1 86 ? -22.385 10.619 -0.351 1.00 48.97 86 GLU A CA 1
ATOM 633 C C . GLU A 1 86 ? -23.488 10.213 0.642 1.00 48.97 86 GLU A C 1
ATOM 635 O O . GLU A 1 86 ? -24.133 9.174 0.488 1.00 48.97 86 GLU A O 1
ATOM 640 N N . LEU A 1 87 ? -23.745 11.037 1.663 1.00 47.91 87 LEU A N 1
ATOM 641 C CA . LEU A 1 87 ? -24.763 10.773 2.669 1.00 47.91 87 LEU A CA 1
ATOM 642 C C . LEU A 1 87 ? -26.109 11.352 2.204 1.00 47.91 87 LEU A C 1
ATOM 644 O O . LEU A 1 87 ? -26.509 12.446 2.587 1.00 47.91 87 LEU A O 1
ATOM 648 N N . ALA A 1 88 ? -26.844 10.596 1.388 1.00 43.44 88 ALA A N 1
ATOM 649 C CA . ALA A 1 88 ? -28.205 10.946 0.954 1.00 43.44 88 ALA A CA 1
ATOM 650 C C . ALA A 1 88 ? -29.267 10.875 2.081 1.00 43.44 88 ALA A C 1
ATOM 652 O O . ALA A 1 88 ? -30.467 10.948 1.820 1.00 43.44 88 ALA A O 1
ATOM 653 N N . ALA A 1 89 ? -28.850 10.723 3.339 1.00 43.66 89 ALA A N 1
ATOM 654 C CA . ALA A 1 89 ? -29.717 10.581 4.501 1.00 43.66 89 ALA A CA 1
ATOM 655 C C . ALA A 1 89 ? -29.285 11.562 5.605 1.00 43.66 89 ALA A C 1
ATOM 657 O O . ALA A 1 89 ? -28.096 11.877 5.706 1.00 43.66 89 ALA A O 1
ATOM 658 N N . PRO A 1 90 ? -30.226 12.064 6.431 1.00 40.94 90 PRO A N 1
ATOM 659 C CA . PRO A 1 90 ? -29.921 13.042 7.470 1.00 40.94 90 PRO A CA 1
ATOM 660 C C . PRO A 1 90 ? -28.823 12.519 8.403 1.00 40.94 90 PRO A C 1
ATOM 662 O O . PRO A 1 90 ? -28.652 11.312 8.554 1.00 40.94 90 PRO A O 1
ATOM 665 N N . ALA A 1 91 ? -28.083 13.441 9.026 1.00 49.38 91 ALA A N 1
ATOM 666 C CA . ALA A 1 91 ? -26.967 13.208 9.947 1.00 49.38 91 ALA A CA 1
ATOM 667 C C . ALA A 1 91 ? -27.382 12.478 11.250 1.00 49.38 91 ALA A C 1
ATOM 669 O O . ALA A 1 91 ? -27.221 12.991 12.354 1.00 49.38 91 ALA A O 1
ATOM 670 N N . THR A 1 92 ? -27.954 11.282 11.120 1.00 44.50 92 THR A N 1
ATOM 671 C CA . THR A 1 92 ? -28.432 10.395 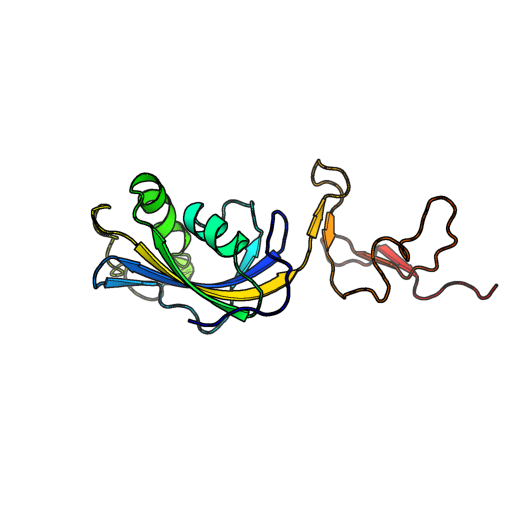12.188 1.00 44.50 92 THR A CA 1
ATOM 672 C C . THR A 1 92 ? -27.487 9.215 12.412 1.00 44.50 92 THR A C 1
ATOM 674 O O . THR A 1 92 ? -27.766 8.369 13.257 1.00 44.50 92 THR A O 1
ATOM 677 N N . ALA A 1 93 ? -26.357 9.147 11.693 1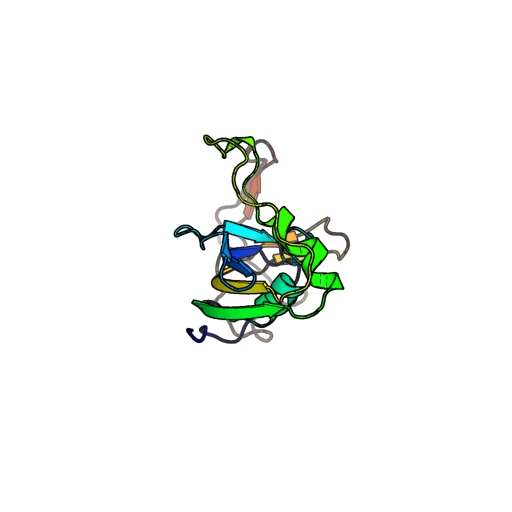.00 47.50 93 ALA A N 1
ATOM 678 C CA . ALA A 1 93 ? -25.259 8.271 12.086 1.00 47.50 93 ALA A CA 1
ATOM 679 C C . ALA A 1 93 ? -24.832 8.697 13.501 1.00 47.50 93 ALA A C 1
ATOM 681 O O . ALA A 1 93 ? -24.435 9.856 13.675 1.00 47.50 93 ALA A O 1
ATOM 682 N N . PRO A 1 94 ? -24.965 7.837 14.526 1.00 47.72 94 PRO A N 1
ATOM 683 C CA . PRO A 1 94 ? -24.790 8.298 15.890 1.00 47.72 94 PRO A CA 1
ATOM 684 C C . PRO A 1 94 ? -23.356 8.790 16.067 1.00 47.72 94 PRO A C 1
ATOM 686 O O . PRO A 1 94 ? -22.403 8.133 15.639 1.00 47.72 94 PRO A O 1
ATOM 689 N N . ARG A 1 95 ? -23.204 9.971 16.676 1.00 49.81 95 ARG A N 1
ATOM 690 C CA . ARG A 1 95 ? -21.892 10.477 17.084 1.00 49.81 95 ARG A CA 1
ATOM 691 C C . ARG A 1 95 ? -21.233 9.385 17.937 1.00 49.81 95 ARG A C 1
ATOM 693 O O . ARG A 1 95 ? -21.908 8.889 18.844 1.00 49.81 95 ARG A O 1
ATOM 700 N N . PRO A 1 96 ? -19.980 8.984 17.658 1.00 50.88 96 PRO A N 1
ATOM 701 C CA . PRO A 1 96 ? -19.308 8.009 18.500 1.00 50.88 96 PRO A CA 1
ATOM 702 C C . PRO A 1 96 ? -19.376 8.461 19.960 1.00 50.88 96 PRO A C 1
ATOM 704 O O . PRO A 1 96 ? -19.146 9.647 20.233 1.00 50.88 96 PRO A O 1
ATOM 707 N N . PRO A 1 97 ? -19.779 7.570 20.888 1.00 51.28 97 PRO A N 1
ATOM 708 C CA . PRO A 1 97 ? -19.777 7.899 22.301 1.00 51.28 97 PRO A CA 1
ATOM 709 C C . PRO A 1 97 ? -18.363 8.336 22.686 1.00 51.28 97 PRO A C 1
ATOM 711 O O . PRO A 1 97 ? -17.387 7.876 22.089 1.00 51.28 97 PRO A O 1
ATOM 714 N N . ALA A 1 98 ? -18.258 9.237 23.668 1.00 53.44 98 ALA A N 1
ATOM 715 C CA . ALA A 1 98 ? -16.968 9.640 24.218 1.00 53.44 98 ALA A CA 1
ATOM 716 C C . ALA A 1 98 ? -16.105 8.387 24.461 1.00 53.44 98 ALA A C 1
ATOM 718 O O . ALA A 1 98 ? -16.645 7.388 24.959 1.00 53.44 98 ALA A O 1
ATOM 719 N N . PRO A 1 99 ? -14.814 8.410 24.074 1.00 53.44 99 PRO A N 1
ATOM 720 C CA . PRO A 1 99 ? -13.955 7.243 24.131 1.00 53.44 99 PRO A CA 1
ATOM 721 C C . PRO A 1 99 ? -13.942 6.793 25.583 1.00 53.44 99 PRO A C 1
ATOM 723 O O . PRO A 1 99 ? -13.462 7.492 26.456 1.00 53.44 99 PRO A O 1
ATOM 726 N N . THR A 1 100 ? -14.630 5.706 25.870 1.00 55.69 100 THR A N 1
ATOM 727 C CA . THR A 1 100 ? -14.653 5.009 27.164 1.00 55.69 100 THR A CA 1
ATOM 728 C C . THR A 1 100 ? -14.692 3.501 26.924 1.00 55.69 100 THR A C 1
ATOM 730 O O . THR A 1 100 ? -14.632 2.712 27.860 1.00 55.69 100 THR A O 1
ATOM 733 N N . CYS A 1 101 ? -14.779 3.094 25.653 1.00 64.19 101 CYS A N 1
ATOM 734 C CA . CYS A 1 101 ? -14.876 1.729 25.170 1.00 64.19 101 CYS A CA 1
ATOM 735 C C . CYS A 1 101 ? -13.942 1.563 23.973 1.00 64.19 101 CYS A C 1
ATOM 737 O O . CYS A 1 101 ? -13.831 2.462 23.144 1.00 64.19 101 CYS A O 1
ATOM 739 N N . ALA A 1 102 ? -13.303 0.401 23.881 1.00 79.19 102 ALA A N 1
ATOM 740 C CA . ALA A 1 102 ? -12.434 0.041 22.769 1.00 79.19 102 ALA A CA 1
ATOM 741 C C . ALA A 1 102 ? -13.181 0.052 21.420 1.00 79.19 102 ALA A C 1
ATOM 743 O O . ALA A 1 102 ? -14.364 -0.301 21.356 1.00 79.19 102 ALA A O 1
ATOM 744 N N . VAL A 1 103 ? -12.473 0.393 20.339 1.00 83.12 103 VAL A N 1
ATOM 745 C CA . VAL A 1 103 ? -12.950 0.170 18.964 1.00 83.12 103 VAL A CA 1
ATOM 746 C C . VAL A 1 103 ? -12.445 -1.161 18.460 1.00 83.12 103 VAL A C 1
ATOM 748 O O . VAL A 1 103 ? -11.278 -1.489 18.633 1.00 83.12 103 VAL A O 1
ATOM 751 N N . THR A 1 104 ? -13.312 -1.902 17.782 1.00 88.31 104 THR A N 1
ATOM 752 C CA . THR A 1 104 ? -12.925 -3.069 16.995 1.00 88.31 104 THR A CA 1
ATOM 753 C C . THR A 1 104 ? -13.125 -2.774 15.516 1.00 88.31 104 THR A C 1
ATOM 755 O O . THR A 1 104 ? -14.254 -2.539 15.072 1.00 88.31 104 THR A O 1
ATOM 758 N N . TYR A 1 105 ? -12.036 -2.816 14.752 1.00 89.94 105 TYR A N 1
ATOM 759 C CA . TYR A 1 105 ? -12.064 -2.771 13.296 1.00 89.94 105 TYR A CA 1
ATOM 760 C C . TYR A 1 105 ? -12.117 -4.184 12.717 1.00 89.94 105 TYR A C 1
ATOM 762 O O . TYR A 1 105 ? -11.316 -5.031 13.105 1.00 89.94 105 TYR A O 1
ATOM 770 N N . ASN A 1 106 ? -13.012 -4.438 11.762 1.00 91.56 106 ASN A N 1
ATOM 771 C CA . ASN A 1 106 ? -12.955 -5.628 10.910 1.00 91.56 106 ASN A CA 1
ATOM 772 C C . ASN A 1 106 ? -12.283 -5.238 9.597 1.00 91.56 106 ASN A C 1
ATOM 774 O O . ASN A 1 106 ? -12.817 -4.410 8.861 1.00 91.56 106 ASN A O 1
ATOM 778 N N . VAL A 1 107 ? -11.119 -5.811 9.321 1.00 94.19 107 VAL A N 1
ATOM 779 C CA . VAL A 1 107 ? -10.259 -5.382 8.217 1.00 94.19 107 VAL A CA 1
ATOM 780 C C . VAL A 1 107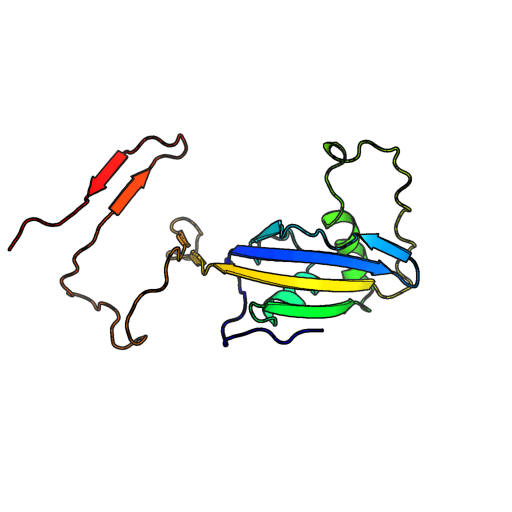 ? -9.977 -6.567 7.313 1.00 94.19 107 VAL A C 1
ATOM 782 O O . VAL A 1 107 ? -9.714 -7.662 7.809 1.00 94.19 107 VAL A O 1
ATOM 785 N N . LYS A 1 108 ? -10.004 -6.351 5.997 1.00 96.00 108 LYS A N 1
ATOM 786 C CA . LYS A 1 108 ? -9.451 -7.291 5.018 1.00 96.00 108 LYS A CA 1
ATOM 787 C C . LYS A 1 108 ? -8.515 -6.563 4.063 1.00 96.00 108 LYS A C 1
ATOM 789 O O . LYS A 1 108 ? -8.907 -5.548 3.482 1.00 96.00 108 LYS A O 1
ATOM 794 N N . LEU A 1 109 ? -7.298 -7.088 3.920 1.00 97.25 109 LEU A N 1
ATOM 795 C CA . LEU A 1 109 ? -6.298 -6.588 2.980 1.00 97.25 109 LEU A CA 1
ATOM 796 C C . LEU A 1 109 ? -6.419 -7.353 1.665 1.00 97.25 109 LEU A C 1
ATOM 798 O O . LEU A 1 109 ? -6.088 -8.527 1.589 1.00 97.25 109 LEU A O 1
ATOM 802 N N . TRP A 1 110 ? -6.897 -6.690 0.619 1.00 96.75 110 TRP A N 1
ATOM 803 C CA . TRP A 1 110 ? -7.193 -7.339 -0.661 1.00 96.75 110 TRP A CA 1
ATOM 804 C C . TRP A 1 110 ? -6.011 -7.358 -1.611 1.00 96.75 110 TRP A C 1
ATOM 806 O O . TRP A 1 110 ? -5.811 -8.314 -2.354 1.00 96.75 110 TRP A O 1
ATOM 816 N N . ARG A 1 111 ? -5.250 -6.269 -1.622 1.00 95.88 111 ARG A N 1
ATOM 817 C CA . ARG A 1 111 ? -4.133 -6.075 -2.537 1.00 95.88 111 ARG A CA 1
ATOM 818 C C . ARG A 1 111 ? -3.173 -5.067 -1.941 1.00 95.88 111 ARG A C 1
ATOM 820 O O . ARG A 1 111 ? -3.591 -4.132 -1.262 1.00 95.88 111 ARG A O 1
ATOM 827 N N . MET A 1 112 ? -1.903 -5.213 -2.282 1.00 96.81 112 MET A N 1
ATOM 828 C CA . MET A 1 112 ? -0.916 -4.156 -2.135 1.00 96.81 112 MET A CA 1
ATOM 829 C C . MET A 1 112 ? -0.102 -4.020 -3.418 1.00 96.81 112 MET A C 1
ATOM 831 O O . MET A 1 112 ? 0.049 -4.973 -4.182 1.00 96.81 112 MET A O 1
ATOM 835 N N . VAL A 1 113 ? 0.415 -2.823 -3.650 1.00 96.94 113 VAL A N 1
ATOM 836 C CA . VAL A 1 113 ? 1.343 -2.497 -4.724 1.00 96.94 113 VAL A CA 1
ATOM 837 C C . VAL A 1 113 ? 2.553 -1.825 -4.096 1.00 96.94 113 VAL A C 1
ATOM 839 O O . VAL A 1 113 ? 2.430 -0.801 -3.420 1.00 96.94 113 VAL A O 1
ATOM 842 N N . GLN A 1 114 ? 3.730 -2.398 -4.345 1.00 96.44 114 GLN A N 1
ATOM 843 C CA . GLN A 1 114 ? 4.987 -1.828 -3.890 1.00 96.44 114 GLN A CA 1
ATOM 844 C C . GLN A 1 114 ? 5.249 -0.505 -4.607 1.00 96.44 114 GLN A C 1
ATOM 846 O O . GLN A 1 114 ? 5.304 -0.436 -5.838 1.00 96.44 114 GLN A O 1
ATOM 851 N N . VAL A 1 115 ? 5.474 0.526 -3.807 1.00 97.31 115 VAL A N 1
ATOM 852 C CA . VAL A 1 115 ? 5.911 1.841 -4.256 1.00 97.31 115 VAL A CA 1
ATOM 853 C C . VAL A 1 115 ? 7.217 2.158 -3.541 1.00 97.31 115 VAL A C 1
ATOM 855 O O . VAL A 1 115 ? 7.376 1.833 -2.363 1.00 97.31 115 VAL A O 1
ATOM 858 N N . ARG A 1 116 ? 8.183 2.726 -4.260 1.00 95.38 116 ARG A N 1
ATOM 859 C CA . ARG A 1 116 ? 9.461 3.163 -3.696 1.00 95.38 116 ARG A CA 1
ATOM 860 C C . ARG A 1 116 ? 9.751 4.590 -4.103 1.00 95.38 116 ARG A C 1
ATOM 862 O O . ARG A 1 116 ? 9.653 4.918 -5.282 1.00 95.38 116 ARG A O 1
ATOM 869 N N . ASP A 1 117 ? 10.155 5.385 -3.130 1.00 95.06 117 ASP A N 1
ATOM 870 C CA . ASP A 1 117 ? 10.822 6.649 -3.377 1.00 95.06 117 ASP A CA 1
ATOM 871 C C . ASP A 1 117 ? 12.278 6.363 -3.772 1.00 95.06 117 ASP A C 1
ATOM 873 O O . ASP A 1 117 ? 13.018 5.718 -3.028 1.00 95.06 117 ASP A O 1
ATOM 877 N N . MET A 1 118 ? 12.645 6.756 -4.988 1.00 95.44 118 MET A N 1
ATOM 878 C CA . MET A 1 118 ? 13.961 6.495 -5.566 1.00 95.44 118 MET A CA 1
ATOM 879 C C . MET A 1 118 ? 14.984 7.566 -5.177 1.00 95.44 118 MET A C 1
ATOM 881 O O . MET A 1 118 ? 16.181 7.322 -5.310 1.00 95.44 118 MET A O 1
ATOM 885 N N . THR A 1 119 ? 14.523 8.729 -4.715 1.00 95.12 119 THR A N 1
ATOM 886 C CA . THR A 1 119 ? 15.349 9.903 -4.397 1.00 95.12 119 THR A CA 1
ATOM 887 C C . THR A 1 119 ? 15.329 10.256 -2.911 1.00 95.12 119 THR A C 1
ATOM 889 O O . THR A 1 119 ? 16.249 10.911 -2.431 1.00 95.12 119 THR A O 1
ATOM 892 N N . GLY A 1 120 ? 14.327 9.788 -2.164 1.00 93.62 120 GLY A N 1
ATOM 893 C CA . GLY A 1 120 ? 14.163 10.042 -0.727 1.00 93.62 120 GLY A CA 1
ATOM 894 C C . GLY A 1 120 ? 13.475 11.371 -0.397 1.00 93.62 120 GLY A C 1
ATOM 895 O O . GLY A 1 120 ? 13.264 11.672 0.776 1.00 93.62 120 GLY A O 1
ATOM 896 N N . ASP A 1 121 ? 13.140 12.164 -1.415 1.00 94.12 121 ASP A N 1
ATOM 897 C CA . ASP A 1 121 ? 12.421 13.439 -1.324 1.00 94.12 121 ASP A CA 1
ATOM 898 C C . ASP A 1 121 ? 11.048 13.398 -2.024 1.00 94.12 121 ASP A C 1
ATOM 900 O O . ASP A 1 121 ? 10.381 14.423 -2.163 1.00 94.12 121 ASP A O 1
ATOM 904 N N . GLY A 1 122 ? 10.630 12.221 -2.494 1.00 91.81 122 GLY A N 1
ATOM 905 C CA . GLY A 1 122 ? 9.383 12.001 -3.218 1.00 91.81 122 GLY A CA 1
ATOM 906 C C . GLY A 1 122 ? 9.382 12.462 -4.678 1.00 91.81 122 GLY A C 1
ATOM 907 O O . GLY A 1 122 ? 8.373 12.261 -5.353 1.00 91.81 122 GLY A O 1
ATOM 908 N N . SER A 1 123 ? 10.470 13.043 -5.199 1.00 94.62 123 SER A N 1
ATOM 909 C CA . SER A 1 123 ? 10.500 13.576 -6.571 1.00 94.62 123 SER A CA 1
ATOM 910 C C . SER A 1 123 ? 10.457 12.490 -7.651 1.00 94.62 123 SER A C 1
ATOM 912 O O . SER A 1 123 ? 9.881 12.712 -8.719 1.00 94.62 123 SER A O 1
ATOM 914 N N . VAL A 1 124 ? 11.006 11.298 -7.381 1.00 95.69 124 VAL A N 1
ATOM 915 C CA . VAL A 1 124 ? 10.941 10.148 -8.294 1.00 95.69 124 VAL A CA 1
ATOM 916 C C . VAL A 1 124 ? 10.396 8.928 -7.569 1.00 95.69 124 VAL A C 1
ATOM 918 O O . VAL A 1 124 ? 11.084 8.286 -6.779 1.00 95.69 124 VAL A O 1
ATOM 921 N N . THR A 1 125 ? 9.166 8.539 -7.897 1.00 95.44 125 THR A N 1
ATOM 922 C CA . THR A 1 125 ? 8.525 7.360 -7.310 1.00 95.44 125 THR A CA 1
ATOM 923 C C . THR A 1 125 ? 8.386 6.226 -8.325 1.00 95.44 125 THR A C 1
ATOM 925 O O . THR A 1 125 ? 7.862 6.409 -9.422 1.00 95.44 125 THR A O 1
ATOM 928 N N . LYS A 1 126 ? 8.809 5.014 -7.953 1.00 95.81 126 LYS A N 1
ATOM 929 C CA . LYS A 1 126 ? 8.607 3.792 -8.741 1.00 95.81 126 LYS A CA 1
ATOM 930 C C . LYS A 1 126 ? 7.450 2.978 -8.170 1.00 95.81 126 LYS A C 1
ATOM 932 O O . LYS A 1 126 ? 7.551 2.469 -7.055 1.00 95.81 126 LYS A O 1
ATOM 937 N N . ARG A 1 127 ? 6.401 2.769 -8.966 1.00 96.25 127 ARG A N 1
ATOM 938 C CA . ARG A 1 127 ? 5.288 1.849 -8.676 1.00 96.25 127 ARG A CA 1
ATOM 939 C C . ARG A 1 127 ? 5.477 0.522 -9.415 1.00 96.25 127 ARG A C 1
ATOM 941 O O . ARG A 1 127 ? 5.775 0.513 -10.607 1.00 96.25 127 ARG A O 1
ATOM 948 N N . ARG A 1 128 ? 5.326 -0.607 -8.716 1.00 95.25 128 ARG A N 1
ATOM 949 C CA . ARG A 1 128 ? 5.439 -1.953 -9.302 1.00 95.25 128 ARG A CA 1
ATOM 950 C C . ARG A 1 128 ? 4.087 -2.401 -9.856 1.00 95.25 128 ARG A C 1
ATOM 952 O O . ARG A 1 128 ? 3.239 -2.864 -9.106 1.00 95.25 128 ARG A O 1
ATOM 959 N N . GLU A 1 129 ? 3.891 -2.263 -11.164 1.00 93.31 129 GLU A N 1
ATOM 960 C CA . GLU A 1 129 ? 2.647 -2.706 -11.817 1.00 93.31 129 GLU A CA 1
ATOM 961 C C . GLU A 1 129 ? 2.598 -4.225 -12.019 1.00 93.31 129 GLU A C 1
ATOM 963 O O . GLU A 1 129 ? 1.542 -4.840 -11.888 1.00 93.31 129 GLU A O 1
ATOM 968 N N . VAL A 1 130 ? 3.748 -4.830 -12.321 1.00 91.94 130 VAL A N 1
ATOM 969 C CA . VAL A 1 130 ? 3.894 -6.265 -12.583 1.00 91.94 130 VAL A CA 1
ATOM 970 C C . VAL A 1 130 ? 5.156 -6.764 -11.890 1.00 91.94 130 VAL A C 1
ATOM 972 O O . VAL A 1 130 ? 6.174 -6.063 -11.860 1.00 91.94 130 VAL A O 1
ATOM 975 N N . ASP A 1 131 ? 5.085 -7.968 -11.331 1.00 89.44 131 ASP A N 1
ATOM 976 C CA . ASP A 1 131 ? 6.244 -8.627 -10.743 1.00 89.44 131 ASP A CA 1
ATOM 977 C C . ASP A 1 131 ? 7.244 -9.024 -11.834 1.00 89.44 131 ASP A C 1
ATOM 979 O O . ASP A 1 131 ? 6.887 -9.542 -12.893 1.00 89.44 131 ASP A O 1
ATOM 983 N N . GLY A 1 132 ? 8.520 -8.745 -11.574 1.00 89.81 132 GLY A N 1
ATOM 984 C CA . GLY A 1 132 ? 9.604 -9.203 -12.433 1.00 89.81 132 GLY A CA 1
ATOM 985 C C . GLY A 1 132 ? 9.858 -10.697 -12.252 1.00 89.81 132 GLY A C 1
ATOM 986 O O . GLY A 1 132 ? 9.541 -11.274 -11.214 1.00 89.81 132 GLY A O 1
ATOM 987 N N . VAL A 1 133 ? 10.486 -11.308 -13.252 1.00 92.50 133 VAL A N 1
ATOM 988 C CA . VAL A 1 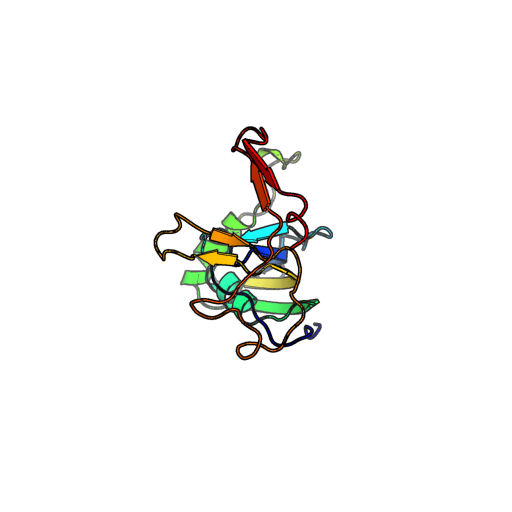133 ? 11.017 -12.671 -13.155 1.00 92.50 133 VAL A CA 1
ATOM 989 C C . VAL A 1 133 ? 12.517 -12.577 -12.895 1.00 92.50 133 VAL A C 1
ATOM 991 O O . VAL A 1 133 ? 13.212 -11.858 -13.609 1.00 92.50 133 VAL A O 1
ATOM 994 N N . GLY A 1 134 ? 12.998 -13.285 -11.875 1.00 91.00 134 GLY A N 1
ATOM 995 C CA . GLY A 1 134 ? 14.408 -13.319 -11.487 1.00 91.00 134 GLY A CA 1
ATOM 996 C C . GLY A 1 134 ? 14.590 -13.451 -9.976 1.00 91.00 134 GLY A C 1
ATOM 997 O O . GLY A 1 134 ? 13.665 -13.223 -9.193 1.00 91.00 134 GLY A O 1
ATOM 998 N N . HIS A 1 135 ? 15.788 -13.833 -9.558 1.00 89.88 135 HIS A N 1
ATOM 999 C CA . HIS A 1 135 ? 16.182 -13.941 -8.166 1.00 89.88 135 HIS A CA 1
ATOM 1000 C C . HIS A 1 135 ? 16.744 -12.611 -7.657 1.00 89.88 135 HIS A C 1
ATOM 1002 O O . HIS A 1 135 ? 17.785 -12.139 -8.105 1.00 89.88 135 HIS A O 1
ATOM 1008 N N . PHE A 1 136 ? 16.081 -12.002 -6.678 1.00 84.19 136 PHE A N 1
ATOM 1009 C CA . PHE A 1 136 ? 16.608 -10.818 -6.004 1.00 84.19 136 PHE A CA 1
ATOM 1010 C C . PHE A 1 136 ? 17.582 -11.218 -4.876 1.00 84.19 136 PHE A C 1
ATOM 1012 O O . PHE A 1 136 ? 17.222 -12.075 -4.069 1.00 84.19 136 PHE A O 1
ATOM 1019 N N . PRO A 1 137 ? 18.757 -10.571 -4.739 1.00 88.75 137 PRO A N 1
ATOM 1020 C CA . PRO A 1 137 ? 19.270 -9.485 -5.580 1.00 88.75 137 PRO A CA 1
ATOM 1021 C C . PRO A 1 137 ? 20.122 -9.950 -6.778 1.00 88.75 137 PRO A C 1
ATOM 1023 O O . PRO A 1 137 ? 20.529 -9.105 -7.565 1.00 88.75 137 PRO A O 1
ATOM 1026 N N . GLY A 1 138 ? 20.400 -11.251 -6.923 1.00 90.69 138 GLY A N 1
ATOM 1027 C CA . GLY A 1 138 ? 21.384 -11.784 -7.881 1.00 90.69 138 GLY A CA 1
ATOM 1028 C C . GLY A 1 138 ? 21.150 -11.439 -9.358 1.00 90.69 138 GLY A C 1
ATOM 1029 O O . GLY A 1 138 ? 22.112 -11.171 -10.067 1.00 90.69 138 GLY A O 1
ATOM 1030 N N . ASP A 1 139 ? 19.893 -11.378 -9.799 1.00 92.62 139 ASP A N 1
ATOM 1031 C CA . ASP A 1 139 ? 19.515 -11.085 -11.190 1.00 92.62 139 ASP A CA 1
ATOM 1032 C C . ASP A 1 139 ? 19.226 -9.590 -11.428 1.00 92.62 139 ASP A C 1
ATOM 1034 O O . ASP A 1 139 ? 18.745 -9.197 -12.493 1.00 92.62 139 ASP A O 1
ATOM 1038 N N . CYS A 1 140 ? 19.462 -8.726 -10.433 1.00 91.25 140 CYS A N 1
ATOM 1039 C CA . CYS A 1 140 ? 19.287 -7.288 -10.618 1.00 91.25 140 CYS A CA 1
ATOM 1040 C C . CYS A 1 140 ? 20.392 -6.728 -11.525 1.00 91.25 140 CYS A C 1
ATOM 1042 O O . CYS A 1 140 ? 21.562 -7.034 -11.294 1.00 91.25 140 CYS A O 1
ATOM 1044 N N . PRO A 1 141 ? 20.060 -5.860 -12.502 1.00 93.19 141 PRO A N 1
ATOM 1045 C CA . PRO A 1 141 ? 21.073 -5.146 -13.266 1.00 93.19 141 PRO A CA 1
ATOM 1046 C C . PRO A 1 141 ? 22.019 -4.387 -12.332 1.00 93.19 141 PRO A C 1
ATOM 1048 O O . PRO A 1 141 ? 21.571 -3.697 -11.413 1.00 93.19 141 PRO A O 1
ATOM 1051 N N . LEU A 1 142 ? 23.316 -4.526 -12.585 1.00 93.31 142 LEU A N 1
ATOM 1052 C CA . LEU A 1 142 ? 24.383 -3.811 -11.893 1.00 93.31 142 LEU A CA 1
ATOM 1053 C C . LEU A 1 142 ? 24.840 -2.607 -12.720 1.00 93.31 142 LEU A C 1
ATOM 1055 O O . LEU A 1 142 ? 24.392 -2.405 -13.854 1.00 93.31 142 LEU A O 1
ATOM 1059 N N . GLU A 1 143 ? 25.756 -1.824 -12.156 1.00 94.00 143 GLU A N 1
ATOM 1060 C CA . GLU A 1 143 ? 26.499 -0.820 -12.916 1.00 94.00 143 GLU A CA 1
ATOM 1061 C C . GLU A 1 143 ? 27.094 -1.454 -14.187 1.00 94.00 143 GLU A C 1
ATOM 1063 O O . GLU A 1 143 ? 27.471 -2.628 -14.192 1.00 94.00 143 GLU A O 1
ATOM 1068 N N . ASP A 1 144 ? 27.056 -0.708 -15.291 1.00 93.50 144 ASP A N 1
ATOM 1069 C CA . ASP A 1 144 ? 27.481 -1.133 -16.635 1.00 93.50 144 ASP A CA 1
ATOM 1070 C C . ASP A 1 144 ? 26.685 -2.279 -17.291 1.00 93.50 144 ASP A C 1
ATOM 1072 O O . ASP A 1 144 ? 27.033 -2.747 -18.379 1.00 93.50 144 ASP A O 1
ATOM 1076 N N . SER A 1 145 ? 25.568 -2.712 -16.699 1.00 94.25 145 SER A N 1
ATOM 1077 C CA . SER A 1 145 ? 24.687 -3.689 -17.346 1.00 94.25 145 SER A CA 1
ATOM 1078 C C . SER A 1 145 ? 24.022 -3.109 -18.595 1.00 94.25 145 SER A C 1
ATOM 1080 O O . SER A 1 145 ? 23.362 -2.068 -18.550 1.00 94.25 145 SER A O 1
ATOM 1082 N N . VAL A 1 146 ? 24.096 -3.840 -19.708 1.00 94.06 146 VAL A N 1
ATOM 1083 C CA . VAL A 1 146 ? 23.322 -3.515 -20.909 1.00 94.06 146 VAL A CA 1
ATOM 1084 C C . VAL A 1 146 ? 21.882 -3.979 -20.706 1.00 94.06 146 VAL A C 1
ATOM 1086 O O . VAL A 1 146 ? 21.596 -5.176 -20.667 1.00 94.06 146 VAL A O 1
ATOM 1089 N N . VAL A 1 147 ? 20.962 -3.023 -20.581 1.00 92.88 147 VAL A N 1
ATOM 1090 C CA . VAL A 1 147 ? 19.531 -3.290 -20.403 1.00 92.88 147 VAL A CA 1
ATOM 1091 C C . VAL A 1 147 ? 18.736 -2.921 -21.646 1.00 92.88 147 VAL A C 1
ATOM 1093 O O . VAL A 1 147 ? 19.016 -1.943 -22.336 1.00 92.88 147 VAL A O 1
ATOM 1096 N N . ARG A 1 148 ? 17.675 -3.686 -21.902 1.00 93.19 148 ARG A N 1
ATOM 1097 C CA . ARG A 1 148 ? 16.685 -3.373 -22.931 1.00 93.19 148 ARG A CA 1
ATOM 1098 C C . ARG A 1 148 ? 15.375 -3.006 -22.259 1.00 93.19 148 ARG A C 1
ATOM 1100 O O . ARG A 1 148 ? 14.757 -3.842 -21.605 1.00 93.19 148 ARG A O 1
ATOM 1107 N N . VAL A 1 149 ? 14.951 -1.762 -22.446 1.00 92.62 149 VAL A N 1
ATOM 1108 C CA . VAL A 1 149 ? 13.758 -1.206 -21.804 1.00 92.62 149 VAL A CA 1
ATOM 1109 C C . VAL A 1 149 ? 12.700 -0.817 -22.829 1.00 92.62 149 VAL A C 1
ATOM 1111 O O . VAL A 1 149 ? 13.003 -0.427 -23.956 1.00 92.62 149 VAL A O 1
ATOM 1114 N N . ARG A 1 150 ? 11.439 -0.917 -22.412 1.00 93.62 150 ARG A N 1
ATOM 1115 C CA . ARG A 1 150 ? 10.310 -0.241 -23.051 1.00 93.62 150 ARG A CA 1
ATOM 1116 C C . ARG A 1 150 ? 9.830 0.824 -22.088 1.00 93.62 150 ARG A C 1
ATOM 1118 O O . ARG A 1 150 ? 9.656 0.533 -20.907 1.00 93.62 150 ARG A O 1
ATOM 1125 N N . TYR A 1 151 ? 9.617 2.032 -22.580 1.00 93.75 151 TYR A N 1
ATOM 1126 C CA . TYR A 1 151 ? 9.137 3.124 -21.747 1.00 93.75 151 TYR A CA 1
ATOM 1127 C C . TYR A 1 151 ? 8.098 3.949 -22.488 1.00 93.75 151 TYR A C 1
ATOM 1129 O O . TYR A 1 151 ? 8.079 4.015 -23.715 1.00 93.75 151 TYR A O 1
ATOM 1137 N N . LYS A 1 152 ? 7.246 4.604 -21.710 1.00 94.94 152 LYS A N 1
ATOM 1138 C CA . LYS A 1 152 ? 6.305 5.613 -22.171 1.00 94.94 152 LYS A CA 1
ATOM 1139 C C . LYS A 1 152 ? 6.247 6.693 -21.102 1.00 94.94 152 LYS A C 1
ATOM 1141 O O . LYS A 1 152 ? 5.977 6.367 -19.950 1.00 94.94 152 LYS A O 1
ATOM 1146 N N . ALA A 1 153 ? 6.495 7.945 -21.467 1.00 95.31 153 ALA A N 1
ATOM 1147 C CA . ALA A 1 153 ? 6.250 9.075 -20.581 1.00 95.31 153 ALA A CA 1
ATOM 1148 C C . ALA A 1 153 ? 4.947 9.762 -20.980 1.00 95.31 153 ALA A C 1
ATOM 1150 O O . ALA A 1 153 ? 4.686 10.010 -22.161 1.00 95.31 153 ALA A O 1
ATOM 1151 N N . VAL A 1 154 ? 4.133 10.053 -19.974 1.00 95.62 154 VAL A N 1
ATOM 1152 C CA . VAL A 1 154 ? 2.818 10.671 -20.111 1.00 95.62 154 VAL A CA 1
ATOM 1153 C C . VAL A 1 154 ? 2.763 11.846 -19.140 1.00 95.62 154 VAL A C 1
ATOM 1155 O O . VAL A 1 154 ? 3.151 11.697 -17.983 1.00 95.62 154 VAL A O 1
ATOM 1158 N N . ALA A 1 155 ? 2.334 13.011 -19.617 1.00 94.69 155 ALA A N 1
ATOM 1159 C CA . ALA A 1 155 ? 2.124 14.201 -18.803 1.00 94.69 155 ALA A CA 1
ATOM 1160 C C . ALA A 1 155 ? 0.866 14.061 -17.924 1.00 94.69 155 ALA A C 1
ATOM 1162 O O . ALA A 1 155 ? 0.028 13.185 -18.142 1.00 94.69 155 ALA A O 1
ATOM 1163 N N . GLY A 1 156 ? 0.718 14.942 -16.930 1.00 92.00 156 GLY A N 1
ATOM 1164 C CA . GLY A 1 156 ? -0.418 14.911 -15.996 1.00 92.00 156 GLY A CA 1
ATOM 1165 C C . GLY A 1 156 ? -1.791 15.112 -16.654 1.00 92.00 156 GLY A C 1
ATOM 1166 O O . GLY A 1 156 ? -2.799 14.690 -16.100 1.00 92.00 156 GLY A O 1
ATOM 1167 N N . ASP A 1 157 ? -1.831 15.700 -17.850 1.00 94.06 157 ASP A N 1
ATOM 1168 C CA . ASP A 1 157 ? -3.030 15.856 -18.683 1.00 94.06 157 ASP A CA 1
ATOM 1169 C C . ASP A 1 157 ? -3.331 14.624 -19.564 1.00 94.06 157 ASP A C 1
ATOM 1171 O O . ASP A 1 157 ? -4.278 14.630 -20.350 1.00 94.06 157 ASP A O 1
ATOM 1175 N N . GLY A 1 158 ? -2.533 13.557 -19.447 1.00 92.94 158 GLY A N 1
ATOM 1176 C CA . GLY A 1 158 ? -2.662 12.329 -20.230 1.00 92.94 158 GLY A CA 1
ATOM 1177 C C . GLY A 1 158 ? -1.954 12.362 -21.588 1.00 92.94 158 GLY A C 1
ATOM 1178 O O . GLY A 1 158 ? -1.965 11.354 -22.303 1.00 92.94 158 GLY A O 1
ATOM 1179 N N . CYS A 1 159 ? -1.305 13.470 -21.960 1.00 94.94 159 CYS A N 1
ATOM 1180 C CA . CYS A 1 159 ? -0.585 13.572 -23.225 1.00 94.94 159 CYS A CA 1
ATOM 1181 C C . CYS A 1 159 ? 0.680 12.698 -23.219 1.00 94.94 159 CYS A C 1
ATOM 1183 O O . CYS A 1 159 ? 1.485 12.747 -22.290 1.00 94.94 159 CYS A O 1
ATOM 1185 N N . THR A 1 160 ? 0.885 11.883 -24.260 1.00 95.06 160 THR A N 1
ATOM 1186 C CA . THR A 1 160 ? 2.116 11.083 -24.392 1.00 95.06 160 THR A CA 1
ATOM 1187 C C . THR A 1 160 ? 3.256 11.967 -24.890 1.00 95.06 160 THR A C 1
ATOM 1189 O O . THR A 1 160 ? 3.170 12.522 -25.979 1.00 95.06 160 THR A O 1
ATOM 1192 N N . ILE A 1 161 ? 4.329 12.057 -24.106 1.00 95.31 161 ILE A N 1
ATOM 1193 C CA . ILE A 1 161 ? 5.502 12.890 -24.403 1.00 95.31 161 ILE A CA 1
ATOM 1194 C C . ILE A 1 161 ? 6.503 12.111 -25.263 1.00 95.31 161 ILE A C 1
ATOM 1196 O O . ILE A 1 161 ? 7.062 12.637 -26.221 1.00 95.31 161 ILE A O 1
ATOM 1200 N N . LEU A 1 162 ? 6.746 10.848 -24.907 1.00 94.25 162 LEU A N 1
ATOM 1201 C CA . LEU A 1 162 ? 7.727 9.980 -25.558 1.00 94.25 162 LEU A CA 1
ATOM 1202 C C . LEU A 1 162 ? 7.384 8.512 -25.302 1.00 94.25 162 LEU A C 1
ATOM 1204 O O . LEU A 1 162 ? 6.876 8.161 -24.237 1.00 94.25 162 LEU A O 1
ATOM 1208 N N . GLU A 1 163 ? 7.655 7.649 -26.276 1.00 93.88 163 GLU A N 1
ATOM 1209 C CA . GLU A 1 163 ? 7.373 6.217 -26.188 1.00 93.88 163 GLU A CA 1
ATOM 1210 C C . GLU A 1 163 ? 8.413 5.405 -26.972 1.00 93.88 163 GLU A C 1
ATOM 1212 O O . GLU A 1 163 ? 8.681 5.685 -28.137 1.00 93.88 163 GLU A O 1
ATOM 1217 N N . GLN A 1 164 ? 8.963 4.364 -26.345 1.00 90.38 164 GLN A N 1
ATOM 1218 C CA . GLN A 1 164 ? 9.840 3.375 -26.963 1.00 90.38 164 GLN A CA 1
ATOM 1219 C C . GLN A 1 164 ? 9.254 1.974 -26.751 1.00 90.38 164 GLN A C 1
ATOM 1221 O O . GLN A 1 164 ? 9.230 1.449 -25.636 1.00 90.38 164 GLN A O 1
ATOM 1226 N N . ARG A 1 165 ? 8.784 1.350 -27.840 1.00 81.69 165 ARG A N 1
ATOM 1227 C CA . ARG A 1 165 ? 8.124 0.028 -27.826 1.00 81.69 165 ARG A CA 1
ATOM 1228 C C . ARG A 1 165 ? 9.059 -1.156 -28.112 1.00 81.69 165 ARG A C 1
ATOM 1230 O O . ARG A 1 165 ? 8.657 -2.300 -27.918 1.00 81.69 165 ARG A O 1
ATOM 1237 N N . GLY A 1 166 ? 10.306 -0.915 -28.512 1.00 63.41 166 GLY A N 1
ATOM 1238 C CA . GLY A 1 166 ? 11.301 -1.955 -28.794 1.00 63.41 166 GLY A CA 1
ATOM 1239 C C . GLY A 1 166 ? 12.626 -1.356 -29.263 1.00 63.41 166 GLY A C 1
ATOM 1240 O O . GLY A 1 166 ? 12.628 -0.303 -29.894 1.00 63.41 166 GLY A O 1
ATOM 1241 N N . GLY A 1 167 ? 13.741 -1.985 -28.882 1.00 50.16 167 GLY A N 1
ATOM 1242 C CA . GLY A 1 167 ? 15.086 -1.602 -29.315 1.00 50.16 167 GLY A CA 1
ATOM 1243 C C . GLY A 1 167 ? 15.373 -2.081 -30.736 1.00 50.16 167 GLY A C 1
ATOM 1244 O O . GLY A 1 167 ? 14.864 -3.122 -31.141 1.00 50.16 167 GLY A O 1
ATOM 1245 N N . VAL A 1 168 ? 16.166 -1.292 -31.457 1.00 49.91 168 VAL A N 1
ATOM 1246 C CA . VAL A 1 168 ? 16.768 -1.637 -32.749 1.00 49.91 168 VAL A CA 1
ATOM 1247 C C . VAL A 1 168 ? 17.568 -2.927 -32.567 1.00 49.91 168 VAL A C 1
ATOM 1249 O O . VAL A 1 168 ? 18.324 -3.028 -31.600 1.00 49.91 168 VAL A O 1
ATOM 1252 N N . ASP A 1 169 ? 17.353 -3.908 -33.441 1.00 44.66 169 ASP A N 1
ATOM 1253 C CA . ASP A 1 169 ? 18.133 -5.144 -33.465 1.00 44.66 169 ASP A CA 1
ATOM 1254 C C . ASP A 1 169 ? 19.631 -4.809 -33.552 1.00 44.66 169 ASP A C 1
ATOM 1256 O O . ASP A 1 169 ? 20.046 -3.994 -34.381 1.00 44.66 169 ASP A O 1
ATOM 1260 N N . GLY A 1 170 ? 20.425 -5.422 -32.677 1.00 40.94 170 GLY A N 1
ATOM 1261 C CA . GLY A 1 170 ? 21.883 -5.378 -32.675 1.00 40.94 170 GLY A CA 1
ATOM 1262 C C . GLY A 1 170 ? 22.415 -6.721 -32.222 1.00 40.94 170 GLY A C 1
ATOM 1263 O O . GLY A 1 170 ? 21.949 -7.181 -31.154 1.00 40.94 170 GLY A O 1
#

pLDDT: mean 82.86, std 17.37, range [40.94, 97.81]

Organism: NCBI:tx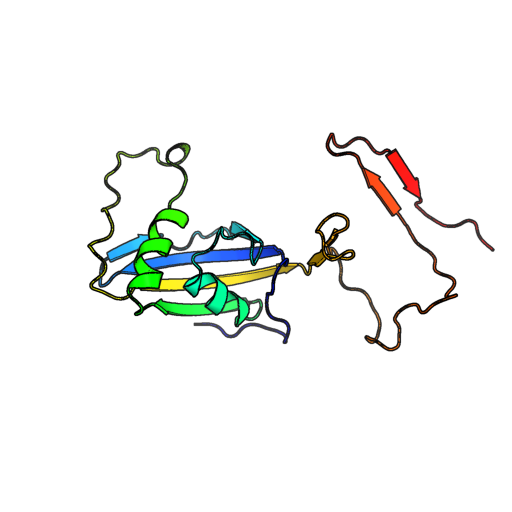id41880

Sequence (170 aa):
LEEGDGWETPRAPFVIWLTVGATVGAQTFATASEEPKQFTVGDGTLPPALEKAVCAMRVGERANVVVTDMTQLAEGIDSLRPPPSELAAPATAPRPPAPTCAVTYNVKLWRMVQVRDMTGDGSVTKRREVDGVGHFPGDCPLEDSVVRVRYKAVAGDGCTILEQRGGVDG

Radius of gyration: 20.88 Å; chains: 1; bounding box: 57×32×61 Å

Foldseek 3Di:
DDAADDDAADDPQKKFWKFKWKDWDPRTLGDGDPGTDIDGQPPLLAQPQVSVVRRVGHAFDKDKRKALDLVSVVSHRVSPDDDVVPPPDPPPSDDPPRPPTIMIMTMHTHDMWDKDDPPVPNPDIDIPPDDDDDDPPVPPDDPPDDDWDWDWDADPVRHTPDTDPGDDDD

Secondary structure (DSSP, 8-state):
-BPPBSS----TT-EEEEEEEEEETTEEEEPPPSSPEEEETTSS-S-HHHHHHHTTPPBT-EEEEEE--HHHHHHHTTTTSPPGGG--S-S-SPPPP-S-S-EEEEEEEEEEE-EEESSSSSSSEEE-SSPPPS-TTTTS--TT------EEEE-TTS-EEEEE--PPP-